Protein AF-A0A350LQN5-F1 (afdb_monomer_lite)

Radius of gyration: 14.74 Å; chains: 1; bounding box: 26×27×46 Å

pLDDT: mean 84.19, std 13.18, range [49.88, 95.75]

Foldseek 3Di:
DDPDPDDPVFDWDKDWDADPVVRDIKIWTHGPVDRDIDIGPDDDPDDPD

Secondary structure (DSSP, 8-state):
-------TT---EEEEEEETTTTEEEEEEE-TTSS-EEEESPPP-----

Structure (mmCIF, N/CA/C/O backbone):
data_AF-A0A350LQN5-F1
#
_entry.id   AF-A0A350LQN5-F1
#
loop_
_atom_site.group_PDB
_atom_site.id
_atom_site.type_symbol
_atom_site.label_atom_id
_atom_site.label_alt_id
_atom_site.label_comp_id
_atom_site.label_asym_id
_atom_site.label_entity_id
_atom_site.label_seq_id
_atom_site.pdbx_PDB_ins_code
_atom_site.Cartn_x
_atom_site.Cartn_y
_atom_site.Cartn_z
_atom_site.occupancy
_atom_site.B_iso_or_equiv
_atom_site.auth_seq_id
_atom_site.auth_comp_id
_atom_site.auth_asym_id
_atom_site.auth_atom_id
_atom_site.pdbx_PDB_model_num
ATOM 1 N N . MET A 1 1 ? -2.659 21.136 14.098 1.00 50.38 1 MET A N 1
ATOM 2 C CA . MET A 1 1 ? -2.491 19.738 13.656 1.00 50.38 1 MET A CA 1
ATOM 3 C C . MET A 1 1 ? -3.707 18.970 14.118 1.00 50.38 1 MET A C 1
ATOM 5 O O . MET A 1 1 ? -4.010 19.011 15.302 1.00 50.38 1 MET A O 1
ATOM 9 N N . THR A 1 2 ? -4.455 18.371 13.201 1.00 49.88 2 THR A N 1
ATOM 10 C CA . THR A 1 2 ? -5.637 17.566 13.527 1.00 49.88 2 THR A CA 1
ATOM 11 C C . THR A 1 2 ? -5.202 16.348 14.338 1.00 49.88 2 THR A C 1
ATOM 13 O O . THR A 1 2 ? -4.485 15.492 13.826 1.00 49.88 2 THR A O 1
ATOM 16 N N . GLY A 1 3 ? -5.590 16.303 15.613 1.00 60.62 3 GLY A N 1
ATOM 17 C CA . GLY A 1 3 ? -5.379 15.155 16.488 1.00 60.62 3 GLY A CA 1
ATOM 18 C C . GLY A 1 3 ? -6.333 14.032 16.106 1.00 60.62 3 GLY A C 1
ATOM 19 O O . GLY A 1 3 ? -7.370 13.866 16.737 1.00 60.62 3 GLY A O 1
ATOM 20 N N . TYR A 1 4 ? -6.018 13.300 15.041 1.00 67.31 4 TYR A N 1
ATOM 21 C CA . TYR A 1 4 ? -6.697 12.041 14.768 1.00 67.31 4 TYR A CA 1
ATOM 22 C C . TYR A 1 4 ? -6.244 11.028 15.827 1.00 67.31 4 TYR A C 1
ATOM 24 O O . TYR A 1 4 ? -5.035 10.862 16.005 1.00 67.31 4 TYR A O 1
ATOM 32 N N . PRO A 1 5 ? -7.161 10.375 16.561 1.00 77.19 5 PRO A N 1
ATOM 33 C CA . PRO A 1 5 ? -6.772 9.333 17.498 1.00 77.19 5 PRO A CA 1
ATOM 34 C C . PRO A 1 5 ? -6.210 8.149 16.704 1.00 77.19 5 PRO A C 1
ATOM 36 O O . PRO A 1 5 ? -6.951 7.419 16.049 1.00 77.19 5 PRO A O 1
ATOM 39 N N . VAL A 1 6 ? -4.887 7.983 16.730 1.00 78.56 6 VAL A N 1
ATOM 40 C CA . VAL A 1 6 ? -4.214 6.822 16.143 1.00 78.56 6 VAL A CA 1
ATOM 41 C C . VAL A 1 6 ? -4.213 5.710 17.185 1.00 78.56 6 VAL A C 1
ATOM 43 O O . VAL A 1 6 ? -3.599 5.846 18.242 1.00 78.56 6 VAL A O 1
ATOM 46 N N . ASN A 1 7 ? -4.913 4.616 16.895 1.00 83.31 7 ASN A N 1
ATOM 47 C CA . ASN A 1 7 ? -4.849 3.409 17.709 1.00 83.31 7 ASN A CA 1
ATOM 48 C C . ASN A 1 7 ? -3.700 2.517 17.209 1.00 83.31 7 ASN A C 1
ATOM 50 O O . ASN A 1 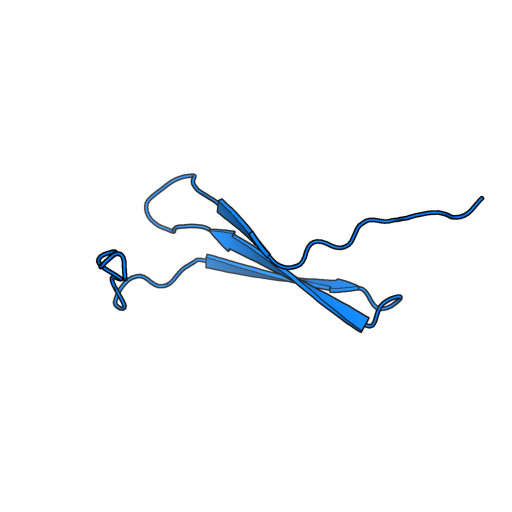7 ? -3.790 1.957 16.119 1.00 83.31 7 ASN A O 1
ATOM 54 N N . MET A 1 8 ? -2.639 2.384 18.009 1.00 87.12 8 MET A N 1
ATOM 55 C CA . MET A 1 8 ? -1.442 1.599 17.667 1.00 87.12 8 MET A CA 1
ATOM 56 C C . MET A 1 8 ? -1.585 0.095 17.964 1.00 87.12 8 MET A C 1
ATOM 58 O O . MET A 1 8 ? -0.733 -0.686 17.543 1.00 87.12 8 MET A O 1
ATOM 62 N N . ASP A 1 9 ? -2.647 -0.323 18.661 1.00 90.38 9 ASP A N 1
ATOM 63 C CA . ASP A 1 9 ? -2.923 -1.738 18.945 1.00 90.38 9 ASP A CA 1
ATOM 64 C C . ASP A 1 9 ? -3.550 -2.453 17.738 1.00 90.38 9 ASP A C 1
ATOM 66 O O . ASP A 1 9 ? -3.510 -3.683 17.633 1.00 90.38 9 ASP A O 1
ATOM 70 N N . VAL A 1 10 ? -4.123 -1.690 16.800 1.00 88.81 10 VAL A N 1
ATOM 71 C CA . VAL A 1 10 ? -4.706 -2.229 15.570 1.00 88.81 10 VAL A CA 1
ATOM 72 C C 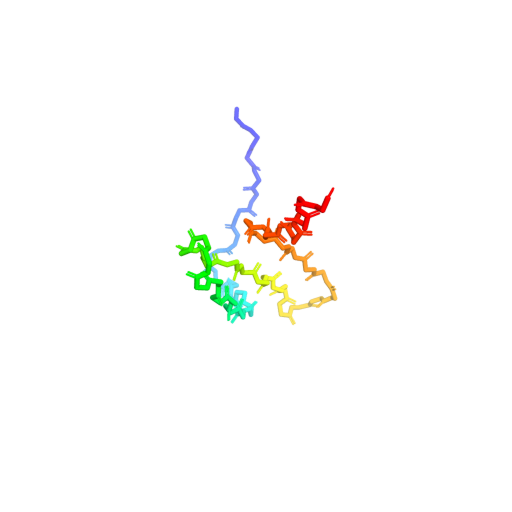. VAL A 1 10 ? -3.592 -2.527 14.577 1.00 88.81 10 VAL A C 1
ATOM 74 O O . VAL A 1 10 ? -2.896 -1.633 14.102 1.00 88.81 10 VAL A O 1
ATOM 77 N N . LYS A 1 11 ? -3.454 -3.804 14.218 1.00 91.31 11 LYS A N 1
ATOM 78 C CA . LYS A 1 11 ? -2.541 -4.241 13.161 1.00 91.31 11 LYS A CA 1
ATOM 79 C C . LYS A 1 11 ? -3.301 -4.347 11.838 1.00 91.31 11 LYS A C 1
ATOM 81 O O . LYS A 1 11 ? -4.135 -5.246 11.717 1.00 91.31 11 LYS A O 1
ATOM 86 N N . PRO A 1 12 ? -3.048 -3.463 10.858 1.00 92.81 12 PRO A N 1
ATOM 87 C CA . PRO A 1 12 ? -3.679 -3.577 9.553 1.00 92.81 12 PRO A CA 1
ATOM 88 C C . PRO A 1 12 ? -3.219 -4.845 8.826 1.00 92.81 12 PRO A C 1
ATOM 90 O O . PRO A 1 12 ? -2.109 -5.338 9.036 1.00 92.81 12 PRO A O 1
ATOM 93 N N . GLN A 1 13 ? -4.077 -5.365 7.953 1.00 95.50 13 GLN A N 1
ATOM 94 C CA . GLN A 1 13 ? -3.724 -6.436 7.023 1.00 95.50 1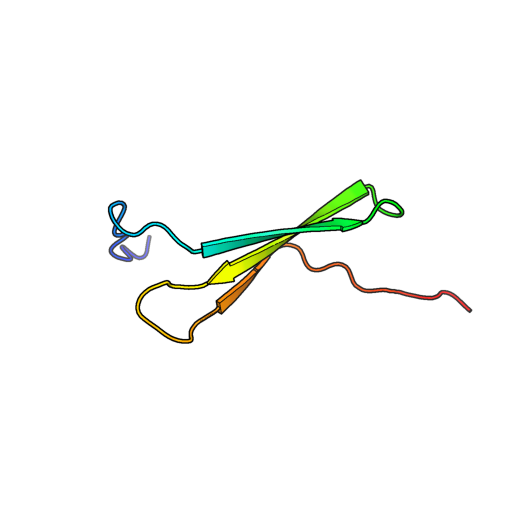3 GLN A CA 1
ATOM 95 C C . GLN A 1 13 ? -3.030 -5.798 5.818 1.00 95.50 13 GLN A C 1
ATOM 97 O O . GLN A 1 13 ? -3.597 -4.895 5.205 1.00 95.50 13 GLN A O 1
ATOM 102 N N . ILE A 1 14 ? -1.804 -6.228 5.517 1.00 94.50 14 ILE A N 1
ATOM 103 C CA . ILE A 1 14 ? -0.965 -5.621 4.477 1.00 94.50 14 ILE A CA 1
ATOM 104 C C . ILE A 1 14 ? -0.601 -6.683 3.444 1.00 94.50 14 ILE A C 1
ATOM 106 O O . ILE A 1 14 ? -0.048 -7.722 3.799 1.00 94.50 14 ILE A O 1
ATOM 110 N N . GLU A 1 15 ? -0.867 -6.376 2.180 1.00 95.75 15 GLU A N 1
ATOM 111 C CA . GLU A 1 15 ? -0.415 -7.133 1.012 1.00 95.75 15 GLU A CA 1
ATOM 112 C C . GLU A 1 15 ? 0.526 -6.237 0.195 1.00 95.75 15 GLU A C 1
ATOM 114 O O . GLU A 1 15 ? 0.221 -5.060 -0.021 1.00 95.75 15 GLU A O 1
ATOM 119 N N . ALA A 1 16 ? 1.668 -6.772 -0.239 1.00 93.81 16 ALA A N 1
ATOM 120 C CA . ALA A 1 16 ? 2.666 -6.041 -1.016 1.00 93.81 16 ALA A CA 1
ATOM 121 C C . ALA A 1 16 ? 2.714 -6.556 -2.459 1.00 93.81 16 ALA A C 1
ATOM 123 O O . ALA A 1 16 ? 2.755 -7.763 -2.692 1.00 93.81 16 ALA A O 1
ATOM 124 N N . PHE A 1 17 ? 2.771 -5.634 -3.415 1.00 92.50 17 PHE A N 1
ATOM 125 C CA . PHE A 1 17 ? 2.846 -5.906 -4.845 1.00 92.50 17 PHE A CA 1
ATOM 126 C C . PHE A 1 17 ? 4.101 -5.240 -5.397 1.00 92.50 17 PHE A C 1
ATOM 128 O O . PHE A 1 17 ? 4.221 -4.019 -5.357 1.00 92.50 17 PHE A O 1
ATOM 135 N N . PHE A 1 18 ? 5.052 -6.039 -5.875 1.00 91.25 18 PHE A N 1
ATOM 136 C CA . PHE A 1 18 ? 6.285 -5.523 -6.461 1.00 91.25 18 PHE A CA 1
ATOM 137 C C . PHE A 1 18 ? 6.130 -5.367 -7.970 1.00 91.25 18 PHE A C 1
ATOM 139 O O . PHE A 1 18 ? 5.854 -6.348 -8.662 1.00 91.25 18 PHE A O 1
ATOM 146 N N . ASP A 1 19 ? 6.367 -4.157 -8.463 1.00 89.56 19 ASP A N 1
ATOM 147 C CA . ASP A 1 19 ? 6.596 -3.903 -9.874 1.00 89.56 19 ASP A CA 1
ATOM 148 C C . ASP A 1 19 ? 8.099 -3.835 -10.163 1.00 89.56 19 ASP A C 1
ATOM 150 O O . ASP A 1 19 ? 8.822 -2.957 -9.682 1.00 89.56 19 ASP A O 1
ATOM 154 N N . ALA A 1 20 ? 8.567 -4.772 -10.984 1.00 87.62 20 ALA A N 1
ATOM 155 C CA . ALA A 1 20 ? 9.961 -4.842 -11.394 1.00 87.62 20 ALA A CA 1
ATOM 156 C C . ALA A 1 20 ? 10.329 -3.770 -12.430 1.00 87.62 20 ALA A C 1
ATOM 158 O O . ALA A 1 20 ? 11.510 -3.436 -12.542 1.00 87.62 20 ALA A O 1
ATOM 159 N N . ALA A 1 21 ? 9.360 -3.239 -13.185 1.00 86.62 21 ALA A N 1
ATOM 160 C CA . ALA A 1 21 ? 9.625 -2.268 -14.242 1.00 86.62 21 ALA A CA 1
ATOM 161 C C . ALA A 1 21 ? 10.009 -0.897 -13.668 1.00 86.62 21 ALA A C 1
ATOM 163 O O . ALA A 1 21 ? 10.990 -0.298 -14.114 1.00 86.62 21 ALA A O 1
ATOM 164 N N . THR A 1 22 ? 9.293 -0.423 -12.647 1.00 84.88 22 THR A N 1
ATOM 165 C CA . THR A 1 22 ? 9.601 0.837 -11.954 1.00 84.88 22 THR A CA 1
ATOM 166 C C . THR A 1 22 ? 10.372 0.639 -10.652 1.00 84.88 22 THR A C 1
ATOM 168 O O . THR A 1 22 ? 10.756 1.622 -10.018 1.00 84.88 22 THR A O 1
ATOM 171 N N . ASN A 1 23 ? 10.632 -0.614 -10.260 1.00 86.81 23 ASN A N 1
ATOM 172 C CA . ASN A 1 23 ? 11.232 -0.977 -8.976 1.00 86.81 23 ASN A CA 1
ATOM 173 C C . ASN A 1 23 ? 10.440 -0.397 -7.782 1.00 86.81 23 ASN A C 1
ATOM 175 O O . ASN A 1 23 ? 11.020 0.046 -6.787 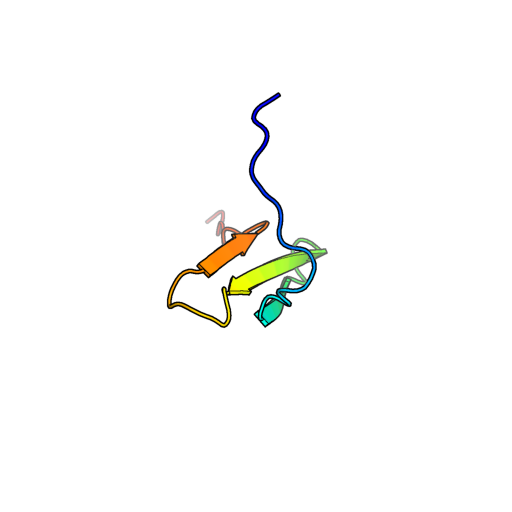1.00 86.81 23 ASN A O 1
ATOM 179 N N . THR A 1 24 ? 9.108 -0.394 -7.899 1.00 87.31 24 THR A N 1
ATOM 180 C CA . THR A 1 24 ? 8.165 0.134 -6.902 1.00 87.31 24 THR A CA 1
ATOM 181 C C . THR A 1 24 ? 7.480 -1.014 -6.172 1.00 87.31 24 THR A C 1
ATOM 183 O O . THR A 1 24 ? 7.157 -2.039 -6.766 1.00 87.31 24 THR A O 1
ATOM 186 N N . ILE A 1 25 ? 7.230 -0.850 -4.871 1.00 92.06 25 ILE A N 1
ATOM 187 C CA . ILE A 1 25 ? 6.368 -1.762 -4.113 1.00 92.06 25 ILE A CA 1
ATOM 188 C C . ILE A 1 25 ? 5.097 -1.002 -3.746 1.00 92.06 25 ILE A C 1
ATOM 190 O O . ILE A 1 25 ? 5.133 -0.115 -2.894 1.00 92.06 25 ILE A O 1
ATOM 194 N N . SER A 1 26 ? 3.981 -1.369 -4.366 1.00 93.38 26 SER A N 1
ATOM 195 C CA . SER A 1 26 ? 2.654 -0.900 -3.974 1.00 93.38 26 SER A CA 1
ATOM 196 C C . SER A 1 26 ? 2.122 -1.737 -2.815 1.00 93.38 26 SER A C 1
ATOM 198 O O . SER A 1 26 ? 2.402 -2.934 -2.713 1.00 93.38 26 SER A O 1
ATOM 200 N N . TYR A 1 27 ? 1.304 -1.135 -1.955 1.00 94.19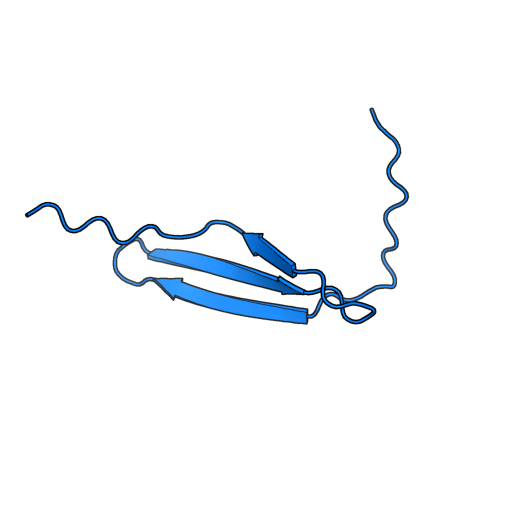 27 TYR A N 1
ATOM 201 C CA . TYR A 1 27 ? 0.693 -1.840 -0.828 1.00 94.19 27 TYR A CA 1
ATOM 202 C C . TYR A 1 27 ? -0.821 -1.701 -0.843 1.00 94.19 27 TYR A C 1
ATOM 204 O O . TYR A 1 27 ? -1.358 -0.613 -1.050 1.00 94.19 27 TYR A O 1
ATOM 212 N N . VAL A 1 28 ? -1.513 -2.792 -0.535 1.00 94.38 28 VAL A N 1
ATOM 213 C CA . VAL A 1 28 ? -2.920 -2.753 -0.138 1.00 94.38 28 VAL A CA 1
ATOM 214 C C . VAL A 1 28 ? -2.973 -2.902 1.373 1.00 94.38 28 VAL A C 1
ATOM 216 O O . VAL A 1 28 ? -2.507 -3.894 1.932 1.00 94.38 28 VAL A O 1
ATOM 219 N N . VAL A 1 29 ? -3.538 -1.897 2.036 1.00 94.75 29 VAL A N 1
ATOM 220 C CA . VAL A 1 29 ? -3.691 -1.843 3.489 1.00 94.75 29 VAL A CA 1
ATOM 221 C C . VAL A 1 29 ? -5.173 -1.935 3.812 1.00 94.75 29 VAL A C 1
ATOM 223 O O . VAL A 1 29 ? -5.963 -1.091 3.393 1.00 94.75 29 VAL A O 1
ATOM 226 N N . LYS A 1 30 ? -5.564 -2.957 4.565 1.00 95.12 30 LYS A N 1
ATOM 227 C CA . LYS A 1 30 ? -6.952 -3.201 4.957 1.00 95.12 30 LYS A CA 1
ATOM 228 C C . LYS A 1 30 ? -7.109 -3.110 6.472 1.00 95.12 30 LYS A C 1
ATOM 230 O O . LYS A 1 30 ? -6.304 -3.656 7.230 1.00 95.12 30 LYS A O 1
ATOM 235 N N . ASP A 1 31 ? -8.185 -2.462 6.903 1.00 92.94 31 ASP A N 1
ATOM 236 C CA . ASP A 1 31 ? -8.622 -2.499 8.296 1.00 92.94 31 ASP A CA 1
ATOM 237 C C . ASP A 1 31 ? -9.159 -3.905 8.642 1.00 92.94 31 ASP A C 1
ATOM 239 O O . ASP A 1 31 ? -10.095 -4.380 7.993 1.00 92.94 31 ASP A O 1
ATOM 243 N N . PRO A 1 32 ? -8.600 -4.610 9.643 1.00 91.62 32 PRO A N 1
ATOM 244 C CA . PRO A 1 32 ? -9.070 -5.940 10.024 1.00 91.62 32 PRO A CA 1
ATOM 245 C C . PRO A 1 32 ? -10.497 -5.942 10.590 1.00 91.62 32 PRO A C 1
ATOM 247 O O . PRO A 1 32 ? -11.162 -6.976 10.527 1.00 91.62 32 PRO A O 1
ATOM 250 N N . GLY A 1 33 ? -10.959 -4.825 11.161 1.00 91.31 33 GLY A N 1
ATOM 251 C CA . GLY A 1 33 ? -12.269 -4.712 11.805 1.00 91.31 33 GLY A CA 1
ATOM 252 C C . GLY A 1 33 ? -13.407 -4.323 10.861 1.00 91.31 33 GLY A C 1
ATOM 253 O O . GLY A 1 33 ? -14.567 -4.344 11.269 1.00 91.31 33 GLY A O 1
ATOM 254 N N . SER A 1 34 ? -13.102 -3.967 9.611 1.00 91.56 34 SER A N 1
ATOM 255 C CA . SER A 1 34 ? -14.092 -3.497 8.645 1.00 91.56 34 SER A CA 1
ATOM 256 C C . SER A 1 34 ? -13.765 -3.935 7.213 1.00 91.56 34 SER A C 1
ATOM 258 O O . SER A 1 34 ? -12.871 -4.742 6.954 1.00 91.56 34 SER A O 1
ATOM 260 N N . THR A 1 35 ? -14.540 -3.433 6.255 1.00 92.50 35 THR A N 1
ATOM 261 C CA . THR A 1 35 ? -14.295 -3.623 4.819 1.00 92.50 35 THR A CA 1
ATOM 262 C C . THR A 1 35 ? -13.507 -2.465 4.203 1.00 92.50 35 THR A C 1
ATOM 264 O O . THR A 1 35 ? -13.350 -2.423 2.985 1.00 92.50 35 THR A O 1
ATOM 267 N N . ALA A 1 36 ? -13.040 -1.505 5.008 1.00 94.19 36 ALA A N 1
ATOM 268 C CA . ALA A 1 36 ? -12.264 -0.377 4.514 1.00 94.19 36 ALA A CA 1
ATOM 269 C C . ALA A 1 36 ? -10.850 -0.818 4.102 1.00 94.19 36 ALA A C 1
ATOM 271 O O . ALA A 1 36 ? -10.180 -1.574 4.811 1.00 94.19 36 ALA A O 1
ATOM 272 N N . CYS A 1 37 ? -10.382 -0.315 2.961 1.00 94.50 37 CYS A N 1
ATOM 273 C CA . CYS A 1 37 ? -9.017 -0.513 2.489 1.00 94.50 37 CYS A CA 1
ATOM 274 C C . CYS A 1 37 ? -8.479 0.747 1.808 1.00 94.50 37 CYS A C 1
ATOM 276 O O . CYS A 1 37 ? -9.239 1.612 1.370 1.00 94.50 37 CYS A O 1
ATOM 278 N N . ALA A 1 38 ? -7.157 0.836 1.740 1.00 93.94 38 ALA A N 1
ATOM 279 C CA . ALA A 1 38 ? -6.419 1.878 1.057 1.00 93.94 38 ALA A CA 1
ATOM 280 C C . ALA A 1 38 ? -5.341 1.241 0.177 1.00 93.94 38 ALA A C 1
ATOM 282 O O . ALA A 1 38 ? -4.718 0.249 0.560 1.00 93.94 38 ALA A O 1
ATOM 283 N N . VAL A 1 39 ? -5.116 1.838 -0.989 1.00 93.44 39 VAL A N 1
ATOM 284 C CA . VAL A 1 39 ? -3.999 1.500 -1.870 1.00 93.44 39 VAL A CA 1
ATOM 285 C C . VAL A 1 39 ? -2.946 2.585 -1.702 1.00 93.44 39 VAL A C 1
ATOM 287 O O . VAL A 1 39 ? -3.257 3.772 -1.807 1.00 93.44 39 VAL A O 1
ATOM 290 N N . VAL A 1 40 ? -1.719 2.180 -1.399 1.00 92.38 40 VAL A N 1
ATOM 291 C CA . VAL A 1 40 ? -0.585 3.076 -1.173 1.00 92.38 40 VAL A CA 1
ATOM 292 C C . VAL A 1 40 ? 0.404 2.902 -2.312 1.00 92.38 40 VAL A C 1
ATOM 294 O O . VAL A 1 40 ? 0.793 1.777 -2.622 1.00 92.38 40 VAL A O 1
ATOM 297 N N . ASP A 1 41 ? 0.802 4.035 -2.893 1.00 86.81 41 ASP A N 1
ATOM 298 C CA . ASP A 1 41 ? 1.800 4.118 -3.962 1.00 86.81 41 ASP A CA 1
ATOM 299 C C . ASP A 1 41 ? 1.454 3.222 -5.163 1.00 86.81 41 ASP A C 1
ATOM 301 O O . ASP A 1 41 ? 2.210 2.339 -5.563 1.00 86.81 41 ASP A O 1
ATOM 305 N N . SER A 1 42 ? 0.230 3.387 -5.679 1.00 83.25 42 SER A N 1
ATOM 306 C CA . SER A 1 42 ? -0.273 2.615 -6.816 1.00 83.25 42 SER A CA 1
ATOM 307 C C . SER A 1 42 ? 0.538 2.897 -8.077 1.00 83.25 42 SER A C 1
ATOM 309 O O . SER A 1 42 ? 0.649 4.055 -8.489 1.00 83.25 42 SER A O 1
ATOM 311 N N . VAL A 1 43 ? 1.006 1.839 -8.733 1.00 82.62 43 VAL A N 1
ATOM 312 C CA . VAL A 1 43 ? 1.575 1.922 -10.080 1.00 82.62 43 VAL A CA 1
ATOM 313 C C . VAL A 1 43 ? 0.440 2.038 -11.101 1.00 82.62 43 VAL A C 1
ATOM 315 O O . VAL A 1 43 ? -0.570 1.341 -11.017 1.00 82.62 43 VAL A O 1
ATOM 318 N N . MET A 1 44 ? 0.593 2.959 -12.051 1.00 77.62 44 MET A N 1
ATOM 319 C CA . MET A 1 44 ? -0.255 3.054 -13.235 1.00 77.62 44 MET A CA 1
ATOM 320 C C . MET A 1 44 ? 0.511 2.432 -14.397 1.00 77.62 44 MET A C 1
ATOM 322 O O . MET A 1 44 ? 1.561 2.953 -14.771 1.00 77.62 44 MET A O 1
ATOM 326 N N . ASP A 1 45 ? -0.026 1.359 -14.975 1.00 65.81 45 ASP A N 1
ATOM 327 C CA . ASP A 1 45 ? 0.505 0.780 -16.210 1.00 65.81 45 ASP A CA 1
ATOM 328 C C . ASP A 1 45 ? 0.239 1.752 -17.366 1.00 65.81 45 ASP A C 1
ATOM 330 O O . ASP A 1 45 ? -0.836 1.760 -17.969 1.00 65.81 45 ASP A O 1
ATOM 334 N N . ILE A 1 46 ? 1.201 2.636 -17.636 1.00 60.47 46 ILE A N 1
ATOM 335 C CA . ILE A 1 46 ? 1.168 3.528 -18.792 1.00 60.47 46 ILE A CA 1
ATOM 336 C C . ILE A 1 46 ? 1.918 2.833 -19.936 1.00 60.47 46 ILE A C 1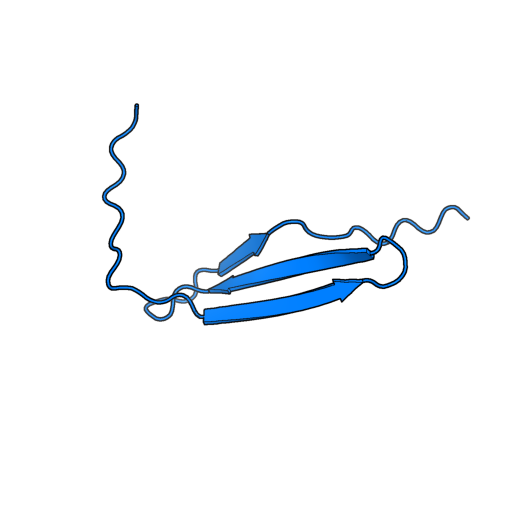
ATOM 338 O O . ILE A 1 46 ? 3.146 2.777 -19.971 1.00 60.47 46 ILE A O 1
ATOM 342 N N . ASP A 1 47 ? 1.169 2.250 -20.868 1.00 60.78 47 ASP A N 1
ATOM 343 C CA . ASP A 1 47 ? 1.736 1.755 -22.120 1.00 60.78 47 ASP A CA 1
ATOM 344 C C . ASP A 1 47 ? 1.860 2.960 -23.067 1.00 60.78 47 ASP A C 1
ATOM 346 O O . ASP A 1 47 ? 0.865 3.456 -23.603 1.00 60.78 47 ASP A O 1
ATOM 350 N N . TYR A 1 48 ? 3.067 3.522 -23.185 1.00 53.78 48 TYR A N 1
ATOM 351 C CA . TYR A 1 48 ? 3.371 4.563 -24.176 1.00 53.78 48 TYR A CA 1
ATOM 352 C C . TYR A 1 48 ? 3.425 3.896 -25.564 1.00 53.78 48 TYR A C 1
ATOM 354 O O . TYR A 1 48 ? 4.506 3.568 -26.053 1.00 53.78 48 TYR A O 1
ATOM 362 N N . ALA A 1 49 ? 2.258 3.655 -26.169 1.00 58.28 49 ALA A N 1
ATOM 363 C CA . ALA A 1 49 ? 2.114 3.169 -27.546 1.00 58.28 49 ALA A CA 1
ATOM 364 C C . ALA A 1 49 ? 2.050 4.316 -28.567 1.00 58.28 49 ALA A C 1
ATOM 366 O O . ALA A 1 49 ? 1.401 5.348 -28.273 1.00 58.28 49 ALA A O 1
#

Sequence (49 aa):
MTGYPVNMDVKPQIEAFFDAATNTISYVVKDPGSTACAVVDSVMDIDYA